Protein AF-A0A7W0GRH3-F1 (afdb_monomer_lite)

Secondary structure (DSSP, 8-state):
---EEEEE-SS-EEEEEEEES-PPTTPPPSSEE--EE-SSSEEEEE-TT-S-EEEEEEE--B--STTS-EE-SS-EEE-HHHH--EETT-TTS-EEEE--PPTTEEEE-TT-SSTT--EEEESSHHHHTS-EEEEETT------PPPP---

Sequence (151 aa):
MVAGALCGVRFRQERVRAATGICPPITLCDKGRPVTRIDYQTWRVPAMNSRSLTITYKVFGNDLSGTFSQLDPRHANFNGGSVFMYIVNHKSDPVKLVLNPPSAWRIINGRMEQTDQREWKFPNWDRSTRPRRLLPTGAEKSFKCRARNTT

pLDDT: mean 78.98, std 11.5, range [37.06, 94.5]

Radius of gyration: 18.71 Å; chains: 1; bounding box: 41×55×50 Å

Foldseek 3Di:
DFDKWKKFADEAWDDKWKAADDDDPPDDDPGTWDWADPDRTMIITTCRPGPDMDIDIHGDAPDPDPCAWHDDPFKTKHFLRHPDMDTPPQQQAKDKFFDDDPPQKWKDDPPDPDGRDGMDIDSGSVVVRHMIMMGGPPPDDDDDDDDDPDD

Structure (mmCIF, N/CA/C/O backbone):
data_AF-A0A7W0GRH3-F1
#
_entry.id   AF-A0A7W0GRH3-F1
#
loop_
_atom_site.group_PDB
_atom_site.id
_atom_site.type_symbol
_atom_site.label_atom_id
_atom_site.label_alt_id
_atom_site.label_comp_id
_atom_site.label_asym_id
_atom_site.label_entity_id
_atom_site.label_seq_id
_atom_site.pdbx_PDB_ins_code
_atom_site.Cartn_x
_atom_site.Cartn_y
_atom_site.Cartn_z
_atom_site.occupancy
_atom_site.B_iso_or_equiv
_atom_site.auth_seq_id
_atom_site.auth_comp_id
_atom_site.auth_asym_id
_atom_site.auth_atom_id
_atom_site.pdbx_PDB_model_num
ATOM 1 N N . MET A 1 1 ? -16.023 -2.559 25.505 1.00 37.06 1 MET A N 1
ATOM 2 C CA . MET A 1 1 ? -16.303 -2.352 24.067 1.00 37.06 1 MET A CA 1
ATOM 3 C C . MET A 1 1 ? -14.993 -2.573 23.311 1.00 37.06 1 MET A C 1
ATOM 5 O O . MET A 1 1 ? -14.027 -1.881 23.600 1.00 37.06 1 MET A O 1
ATOM 9 N N . VAL A 1 2 ? -14.886 -3.602 22.465 1.00 46.19 2 VAL A N 1
ATOM 10 C CA . VAL A 1 2 ? -13.634 -3.906 21.742 1.00 46.19 2 VAL A CA 1
ATOM 11 C C . VAL A 1 2 ? -13.522 -2.940 20.563 1.00 46.19 2 VAL A C 1
ATOM 13 O O . VAL A 1 2 ? -14.271 -3.070 19.600 1.00 46.19 2 VAL A O 1
ATOM 16 N N . ALA A 1 3 ? -12.620 -1.960 20.637 1.00 59.34 3 ALA A N 1
ATOM 17 C CA . ALA A 1 3 ? -12.362 -1.063 19.514 1.00 59.34 3 ALA A CA 1
ATOM 18 C C . ALA A 1 3 ? -11.821 -1.872 18.317 1.00 59.34 3 ALA A C 1
ATOM 20 O O . ALA A 1 3 ? -10.882 -2.663 18.452 1.00 59.34 3 ALA A O 1
ATOM 21 N N . GLY A 1 4 ? -12.449 -1.720 17.153 1.00 62.03 4 GLY A N 1
ATOM 22 C CA . GLY A 1 4 ? -12.005 -2.308 15.892 1.00 62.03 4 GLY A CA 1
ATOM 23 C C . GLY A 1 4 ? -11.491 -1.226 14.952 1.00 62.03 4 GLY A C 1
ATOM 24 O O . GLY A 1 4 ? -12.061 -0.140 14.902 1.00 62.03 4 GLY A O 1
ATOM 25 N N . ALA A 1 5 ? -10.436 -1.527 14.200 1.00 76.81 5 ALA A N 1
ATOM 26 C CA . ALA A 1 5 ? -9.971 -0.686 13.109 1.00 76.81 5 ALA A CA 1
ATOM 27 C C . ALA A 1 5 ? -10.714 -1.061 11.821 1.00 76.81 5 ALA A C 1
ATOM 29 O O . ALA A 1 5 ? -10.906 -2.241 11.506 1.00 76.81 5 ALA A O 1
ATOM 30 N N . LEU A 1 6 ? -11.133 -0.046 11.074 1.00 81.62 6 LEU A N 1
ATOM 31 C CA . LEU A 1 6 ? -11.640 -0.195 9.718 1.00 81.62 6 LEU A CA 1
ATOM 32 C C . LEU A 1 6 ? -10.518 0.190 8.758 1.00 81.62 6 LEU A C 1
ATOM 34 O O . LEU A 1 6 ? -10.004 1.304 8.831 1.00 81.62 6 LEU A O 1
ATOM 38 N N . CYS A 1 7 ? -10.141 -0.724 7.871 1.00 79.62 7 CYS A N 1
ATOM 39 C CA . CYS A 1 7 ? -9.104 -0.509 6.870 1.00 79.62 7 CYS A CA 1
ATOM 40 C C . CYS A 1 7 ? -9.731 -0.550 5.476 1.00 79.62 7 CYS A C 1
ATOM 42 O O . CYS A 1 7 ? -10.396 -1.528 5.135 1.00 79.62 7 CYS A O 1
ATOM 44 N N . GLY A 1 8 ? -9.509 0.489 4.671 1.00 75.00 8 GLY A N 1
ATOM 45 C CA . GLY A 1 8 ? -10.093 0.626 3.336 1.00 75.00 8 GLY A CA 1
ATOM 46 C C . GLY A 1 8 ? -9.055 0.854 2.238 1.00 75.00 8 GLY A C 1
ATOM 47 O O . GLY A 1 8 ? -7.957 1.332 2.511 1.00 75.00 8 GLY A O 1
ATOM 48 N N . VAL A 1 9 ? -9.397 0.510 0.994 1.00 74.88 9 VAL A N 1
ATOM 49 C CA . VAL A 1 9 ? -8.574 0.724 -0.216 1.00 74.88 9 VAL A CA 1
ATOM 50 C C . VAL A 1 9 ? -9.417 0.543 -1.474 1.00 74.88 9 VAL A C 1
ATOM 52 O O . VAL A 1 9 ? -10.187 -0.397 -1.579 1.00 74.88 9 VAL A O 1
ATOM 55 N N . ARG A 1 10 ? -9.248 1.410 -2.474 1.00 61.25 10 ARG A N 1
ATOM 56 C CA . ARG A 1 10 ? -10.189 1.548 -3.604 1.00 61.25 10 ARG A CA 1
ATOM 57 C C . ARG A 1 10 ? -10.184 0.418 -4.647 1.00 61.25 10 ARG A C 1
ATOM 59 O O . ARG A 1 10 ? -10.820 0.565 -5.684 1.00 61.25 10 ARG A O 1
ATOM 66 N N . PHE A 1 11 ? -9.456 -0.672 -4.432 1.00 64.62 11 PHE A N 1
ATOM 67 C CA . PHE A 1 11 ? -9.195 -1.689 -5.461 1.00 64.62 11 PHE A CA 1
ATOM 68 C C . PHE A 1 11 ? -9.368 -3.103 -4.935 1.00 64.62 11 PHE A C 1
ATOM 70 O O . PHE A 1 11 ? -9.533 -3.280 -3.741 1.00 64.62 11 PHE A O 1
ATOM 77 N N . ARG A 1 12 ? -9.348 -4.116 -5.807 1.00 65.00 12 ARG A N 1
ATOM 78 C CA . ARG A 1 12 ? -9.498 -5.514 -5.386 1.00 65.00 12 ARG A CA 1
ATOM 79 C C . ARG A 1 12 ? -8.211 -6.026 -4.726 1.00 65.00 12 ARG A C 1
ATOM 81 O O . ARG A 1 12 ? -7.187 -6.163 -5.392 1.00 65.00 12 ARG A O 1
ATOM 88 N N . GLN A 1 13 ? -8.289 -6.370 -3.442 1.00 71.69 13 GLN A N 1
ATOM 89 C CA . GLN A 1 13 ? -7.246 -7.112 -2.729 1.00 71.69 13 GLN A CA 1
ATOM 90 C C . GLN A 1 13 ? -7.585 -8.591 -2.701 1.00 71.69 13 GLN A C 1
ATOM 92 O O . GLN A 1 13 ? -8.733 -9.002 -2.518 1.00 71.69 13 GLN A O 1
ATOM 97 N N . GLU A 1 14 ? -6.538 -9.389 -2.794 1.00 70.00 14 GLU A N 1
ATOM 98 C CA . GLU A 1 14 ? -6.583 -10.819 -2.597 1.00 70.00 14 GLU A CA 1
ATOM 99 C C . GLU A 1 14 ? -5.920 -11.166 -1.264 1.00 70.00 14 GLU A C 1
ATOM 101 O O . GLU A 1 14 ? -4.853 -10.653 -0.918 1.00 70.00 14 GLU A O 1
ATOM 106 N N . ARG A 1 15 ? -6.548 -12.087 -0.523 1.00 77.81 15 ARG A N 1
ATOM 107 C CA . ARG A 1 15 ? -5.978 -12.716 0.680 1.00 77.81 15 ARG A CA 1
ATOM 108 C C . ARG A 1 15 ? -5.523 -11.710 1.756 1.00 77.81 15 ARG A C 1
ATOM 110 O O . ARG A 1 15 ? -4.386 -11.784 2.220 1.00 77.81 15 ARG A O 1
ATOM 117 N N . VAL A 1 16 ? -6.410 -10.798 2.168 1.00 82.81 16 VAL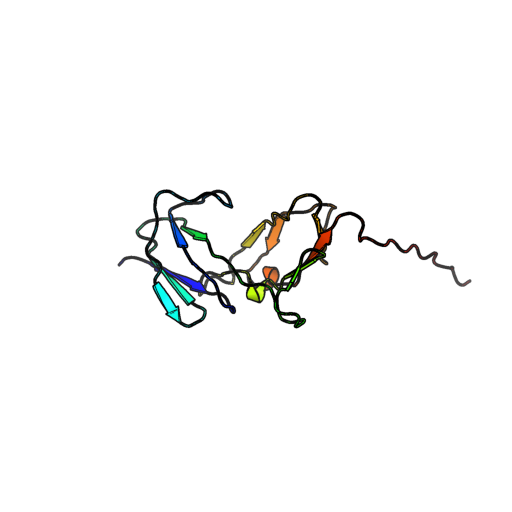 A N 1
ATOM 118 C CA . VAL A 1 16 ? -6.148 -9.863 3.280 1.00 82.81 16 VAL A CA 1
ATOM 119 C C . VAL A 1 16 ? -6.004 -10.631 4.597 1.00 82.81 16 VAL A C 1
ATOM 121 O O . VAL A 1 16 ? -6.872 -11.421 4.965 1.00 82.81 16 VAL A O 1
ATOM 124 N N . ARG A 1 17 ? -4.905 -10.391 5.309 1.00 85.44 17 ARG A N 1
ATOM 125 C CA . ARG A 1 17 ? -4.570 -10.961 6.617 1.00 85.44 17 ARG A CA 1
ATOM 126 C C . ARG A 1 17 ? -4.221 -9.839 7.580 1.00 85.44 17 ARG A C 1
ATOM 128 O O . ARG A 1 17 ? -3.662 -8.826 7.168 1.00 85.44 17 ARG A O 1
ATOM 135 N N . ALA A 1 18 ? -4.520 -10.038 8.855 1.00 84.56 18 ALA A N 1
ATOM 136 C CA . ALA A 1 18 ? -4.170 -9.105 9.911 1.00 84.56 18 ALA A CA 1
ATOM 137 C C . ALA A 1 18 ? -3.496 -9.834 11.066 1.00 84.56 18 ALA A C 1
ATOM 139 O O . ALA A 1 18 ? -3.782 -11.004 11.316 1.00 84.56 18 ALA A O 1
ATOM 140 N N . ALA A 1 19 ? -2.640 -9.128 11.790 1.00 85.06 19 ALA A N 1
ATOM 141 C CA . ALA A 1 19 ? -2.004 -9.625 12.995 1.00 85.06 19 ALA A CA 1
ATOM 142 C C . ALA A 1 19 ? -1.644 -8.489 13.954 1.00 85.06 19 ALA A C 1
ATOM 144 O O . ALA A 1 19 ? -1.610 -7.322 13.566 1.00 85.06 19 ALA A O 1
ATOM 145 N N . THR A 1 20 ? -1.388 -8.822 15.217 1.00 82.88 20 THR A N 1
ATOM 146 C CA . THR A 1 20 ? -0.958 -7.835 16.218 1.00 82.88 20 THR A CA 1
ATOM 147 C C . THR A 1 20 ? 0.520 -7.513 16.141 1.00 82.88 20 THR A C 1
ATOM 149 O O . THR A 1 20 ? 1.331 -8.420 15.967 1.00 82.88 20 THR A O 1
ATOM 152 N N . GLY A 1 21 ? 0.862 -6.258 16.427 1.00 79.75 21 GLY A N 1
ATOM 153 C CA . GLY A 1 21 ? 2.238 -5.780 16.460 1.00 79.75 21 GLY A CA 1
ATOM 154 C C . GLY A 1 21 ? 2.674 -5.134 15.147 1.00 79.75 21 GLY A C 1
ATOM 155 O O . GLY A 1 21 ? 1.906 -5.045 14.186 1.00 79.75 21 GLY A O 1
ATOM 156 N N . ILE A 1 22 ? 3.926 -4.678 15.128 1.00 78.94 22 ILE A N 1
ATOM 157 C CA . ILE A 1 22 ? 4.620 -4.200 13.929 1.00 78.94 22 ILE A CA 1
ATOM 158 C C . ILE A 1 22 ? 5.526 -5.339 13.476 1.00 78.94 22 ILE A C 1
ATOM 160 O O . ILE A 1 22 ? 6.520 -5.629 14.138 1.00 78.94 22 ILE A O 1
ATOM 164 N N . CYS A 1 23 ? 5.169 -6.001 12.380 1.00 72.25 23 CYS A N 1
ATOM 165 C CA . CYS A 1 23 ? 5.979 -7.079 11.825 1.00 72.25 23 CYS A CA 1
ATOM 166 C C . CYS A 1 23 ? 6.817 -6.574 10.647 1.00 72.25 23 CYS A C 1
ATOM 168 O O . CYS A 1 23 ? 6.391 -5.653 9.941 1.00 72.25 23 CYS A O 1
ATOM 170 N N . PRO A 1 24 ? 7.999 -7.167 10.406 1.00 68.00 24 PRO A N 1
ATOM 171 C CA . PRO A 1 24 ? 8.787 -6.865 9.223 1.00 68.00 24 PRO A CA 1
ATOM 172 C C . PRO A 1 24 ? 7.977 -7.115 7.943 1.00 68.00 24 PRO A C 1
ATOM 174 O O . PRO A 1 24 ? 7.132 -8.018 7.916 1.00 68.00 24 PRO A O 1
ATOM 177 N N . PRO A 1 25 ? 8.240 -6.366 6.858 1.00 59.12 25 PRO A N 1
ATOM 178 C CA . PRO A 1 25 ? 7.665 -6.688 5.562 1.00 59.12 25 PRO A CA 1
ATOM 179 C C . PRO A 1 25 ? 7.990 -8.148 5.215 1.00 59.12 25 PRO A C 1
ATOM 181 O O . PRO A 1 25 ? 9.119 -8.586 5.408 1.00 59.12 25 PRO A O 1
ATOM 184 N N . ILE A 1 26 ? 7.025 -8.873 4.640 1.00 55.50 26 ILE A N 1
ATOM 185 C CA . ILE A 1 26 ? 7.159 -10.254 4.133 1.00 55.50 26 ILE A CA 1
ATOM 186 C C . ILE A 1 26 ? 7.173 -11.372 5.206 1.00 55.50 26 ILE A C 1
ATOM 188 O O . ILE A 1 26 ? 6.942 -12.529 4.854 1.00 55.50 26 ILE A O 1
ATOM 192 N N . THR A 1 27 ? 7.338 -11.066 6.498 1.00 62.59 27 THR A N 1
ATOM 193 C CA . THR A 1 27 ? 7.268 -12.072 7.577 1.00 62.59 27 THR A CA 1
ATOM 194 C C . THR A 1 27 ? 5.844 -12.191 8.126 1.00 62.59 27 THR A C 1
ATOM 196 O O . THR A 1 27 ? 5.192 -11.192 8.430 1.00 62.59 27 THR A O 1
ATOM 199 N N . LEU A 1 28 ? 5.341 -13.422 8.264 1.00 60.41 28 LEU A N 1
ATOM 200 C CA . LEU A 1 28 ? 4.063 -13.690 8.927 1.00 60.41 28 LEU A CA 1
ATOM 201 C C . LEU A 1 28 ? 4.204 -13.454 10.432 1.00 60.41 28 LEU A C 1
ATOM 203 O O . LEU A 1 28 ? 5.086 -14.014 11.068 1.00 60.41 28 LEU A O 1
ATOM 207 N N . CYS A 1 29 ? 3.326 -12.632 10.997 1.00 69.00 29 CYS A N 1
ATOM 208 C CA . CYS A 1 29 ? 3.216 -12.499 12.443 1.00 69.00 29 CYS A CA 1
ATOM 209 C C . CYS A 1 29 ? 2.524 -13.736 13.038 1.00 69.00 29 CYS A C 1
ATOM 211 O O . CYS A 1 29 ? 1.505 -14.181 12.505 1.00 69.00 29 CYS A O 1
ATOM 213 N N . ASP A 1 30 ? 2.983 -14.201 14.199 1.00 62.16 30 ASP A N 1
ATOM 214 C CA . ASP A 1 30 ? 2.445 -15.411 14.842 1.00 62.16 30 ASP A CA 1
ATOM 215 C C . ASP A 1 30 ? 1.011 -15.243 15.377 1.00 62.16 30 ASP A C 1
ATOM 217 O O . ASP A 1 30 ? 0.239 -16.197 15.447 1.00 62.16 30 ASP A O 1
ATOM 221 N N . LYS A 1 31 ? 0.613 -14.015 15.743 1.00 77.19 31 LYS A N 1
ATOM 222 C CA . LYS A 1 31 ? -0.705 -13.724 16.337 1.00 77.19 31 LYS A CA 1
ATOM 223 C C . LYS A 1 31 ? -1.667 -13.113 15.323 1.00 77.19 31 LYS A C 1
ATOM 225 O O . LYS A 1 31 ? -1.892 -11.899 15.304 1.00 77.19 31 LYS A O 1
ATOM 230 N N . GLY A 1 32 ? -2.245 -13.983 14.498 1.00 83.12 32 GLY A N 1
ATOM 231 C CA . GLY A 1 32 ? -3.285 -13.628 13.535 1.00 83.12 32 GLY A CA 1
ATOM 232 C C . GLY A 1 32 ? -4.519 -12.987 14.183 1.00 83.12 32 GLY A C 1
ATOM 233 O O . GLY A 1 32 ? -4.880 -13.261 15.330 1.00 83.12 32 GLY A O 1
ATOM 234 N N . ARG A 1 33 ? -5.182 -12.111 13.431 1.00 84.75 33 ARG A N 1
ATOM 235 C CA . ARG A 1 33 ? -6.455 -11.481 13.781 1.00 84.75 33 ARG A CA 1
ATOM 236 C C . ARG A 1 33 ? -7.510 -11.830 12.733 1.00 84.75 33 ARG A C 1
ATOM 238 O O . ARG A 1 33 ? -7.182 -11.877 11.545 1.00 84.75 33 ARG A O 1
ATOM 245 N N . PRO A 1 34 ? -8.771 -12.048 13.145 1.00 88.38 34 PRO A N 1
ATOM 246 C CA . PRO A 1 34 ? -9.846 -12.256 12.191 1.00 88.38 34 PRO A CA 1
ATOM 247 C C . PRO A 1 34 ? -10.051 -10.977 11.375 1.00 88.38 34 PRO A C 1
ATOM 249 O O . PRO A 1 34 ? -10.052 -9.870 11.916 1.00 88.38 34 PRO A O 1
ATOM 252 N N . VAL A 1 35 ? -10.211 -11.143 10.066 1.00 89.50 35 VAL A N 1
ATOM 253 C CA . VAL A 1 35 ? -10.476 -10.052 9.130 1.00 89.50 35 VAL A CA 1
ATOM 254 C C . VAL A 1 35 ? -11.853 -10.283 8.532 1.00 89.50 35 VAL A C 1
ATOM 256 O O . VAL A 1 35 ? -12.086 -11.308 7.895 1.00 89.50 35 VAL A O 1
ATOM 259 N N . THR A 1 36 ? -12.758 -9.324 8.704 1.00 91.44 36 THR A N 1
ATOM 260 C CA . THR A 1 36 ? -14.106 -9.389 8.131 1.00 91.44 36 THR A CA 1
ATOM 261 C C . THR A 1 36 ? -14.223 -8.358 7.024 1.00 91.44 36 THR A C 1
ATOM 263 O O . THR A 1 36 ? -14.044 -7.167 7.261 1.00 91.44 36 THR A O 1
ATOM 266 N N . ARG A 1 37 ? -14.532 -8.791 5.803 1.00 90.56 37 ARG A N 1
ATOM 267 C CA . ARG A 1 37 ? -14.844 -7.872 4.706 1.00 90.56 37 ARG A CA 1
ATOM 268 C C . ARG A 1 37 ? -16.236 -7.275 4.934 1.00 90.56 37 ARG A C 1
ATOM 270 O O . ARG A 1 37 ? -17.173 -8.027 5.174 1.00 90.56 37 ARG A O 1
ATOM 277 N N . ILE A 1 38 ? -16.356 -5.952 4.882 1.0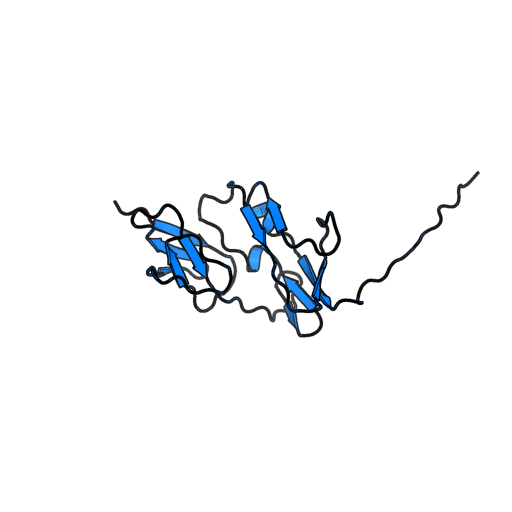0 91.00 38 ILE A N 1
ATOM 278 C CA . ILE A 1 38 ? -17.634 -5.240 5.059 1.00 91.00 38 ILE A CA 1
ATOM 279 C C . ILE A 1 38 ? -18.249 -4.890 3.706 1.00 91.00 38 ILE A C 1
ATOM 281 O O . ILE A 1 38 ? -19.454 -5.005 3.528 1.00 91.00 38 ILE A O 1
ATOM 285 N N . ASP A 1 39 ? -17.416 -4.480 2.752 1.00 89.12 39 ASP A N 1
ATOM 286 C CA . ASP A 1 39 ? -17.834 -4.136 1.396 1.00 89.12 39 ASP A CA 1
ATOM 287 C C . ASP A 1 39 ? -16.718 -4.473 0.389 1.00 89.12 39 ASP A C 1
ATOM 289 O O . ASP A 1 39 ? -15.739 -5.159 0.709 1.00 89.12 39 ASP A O 1
ATOM 293 N N . TYR A 1 40 ? -16.848 -4.020 -0.859 1.00 83.81 40 TYR A N 1
ATOM 294 C CA . TYR A 1 40 ? -15.874 -4.326 -1.905 1.00 83.81 40 TYR A CA 1
ATOM 295 C C . TYR A 1 40 ? -14.442 -3.847 -1.615 1.00 83.81 40 TYR A C 1
ATOM 297 O O . TYR A 1 40 ? -13.508 -4.471 -2.120 1.00 83.81 40 TYR A O 1
ATOM 305 N N . GLN A 1 41 ? -14.291 -2.808 -0.798 1.00 86.31 41 GLN A N 1
ATOM 306 C CA . GLN A 1 41 ? -13.082 -2.025 -0.556 1.00 86.31 41 GLN A CA 1
ATOM 307 C C . GLN A 1 41 ? -12.773 -1.780 0.934 1.00 86.31 41 GLN A C 1
ATOM 309 O O . GLN A 1 41 ? -11.817 -1.063 1.235 1.00 86.31 41 GLN A O 1
ATOM 314 N N . THR A 1 42 ? -13.541 -2.357 1.865 1.00 89.81 42 THR A N 1
ATOM 315 C CA . THR A 1 42 ? -13.383 -2.133 3.312 1.00 89.81 42 THR A CA 1
ATOM 316 C C . THR A 1 42 ? -13.352 -3.437 4.104 1.00 89.81 42 THR A C 1
ATOM 318 O O . THR A 1 42 ? -14.200 -4.321 3.945 1.00 89.81 42 THR A O 1
ATOM 321 N N . TRP A 1 43 ? -12.402 -3.523 5.035 1.00 91.44 43 TRP A N 1
ATOM 322 C CA . TRP A 1 43 ? -12.217 -4.623 5.977 1.00 91.44 43 TRP A CA 1
ATOM 323 C C . TRP A 1 43 ? -12.258 -4.119 7.418 1.00 91.44 43 TRP A C 1
ATOM 325 O O . TRP A 1 43 ? -11.737 -3.054 7.742 1.00 91.44 43 TRP A O 1
ATOM 335 N N . ARG A 1 44 ? -12.849 -4.916 8.304 1.00 91.25 44 ARG A N 1
ATOM 336 C CA . ARG A 1 44 ? -12.849 -4.725 9.753 1.00 91.25 44 ARG A CA 1
ATOM 337 C C . ARG A 1 44 ? -11.856 -5.674 10.397 1.00 91.25 44 ARG A C 1
ATOM 339 O O . ARG A 1 44 ? -11.878 -6.874 10.123 1.00 91.25 44 ARG A O 1
ATOM 346 N N . VAL A 1 45 ? -11.039 -5.131 11.292 1.00 90.19 45 VAL A N 1
ATOM 347 C CA . VAL A 1 45 ? -10.066 -5.884 12.084 1.00 90.19 45 VAL A CA 1
ATOM 348 C C . VAL A 1 45 ? -10.207 -5.480 13.553 1.00 90.19 45 VAL A C 1
ATOM 350 O O . VAL A 1 45 ? -10.073 -4.299 13.876 1.00 90.19 45 VAL A O 1
ATOM 353 N N . PRO A 1 46 ? -10.481 -6.413 14.477 1.00 86.25 46 PRO A N 1
ATOM 354 C CA . PRO A 1 46 ? -10.587 -6.081 15.890 1.00 86.25 46 PRO A CA 1
ATOM 355 C C . PRO A 1 46 ? -9.196 -5.809 16.482 1.00 86.25 46 PRO A C 1
ATOM 357 O O . PRO A 1 46 ? -8.284 -6.629 16.349 1.00 86.25 46 PRO A O 1
ATOM 360 N N . ALA A 1 47 ? -9.028 -4.674 17.170 1.00 76.50 47 ALA A N 1
ATOM 361 C CA . ALA A 1 47 ? -7.739 -4.309 17.760 1.00 76.50 47 ALA A CA 1
ATOM 362 C C . ALA A 1 47 ? -7.455 -5.084 19.059 1.00 76.50 47 ALA A C 1
ATOM 364 O O . ALA A 1 47 ? -6.299 -5.403 19.332 1.00 76.50 47 ALA A O 1
ATOM 365 N N . MET A 1 48 ? -8.495 -5.447 19.830 1.00 72.38 48 MET A N 1
ATOM 366 C CA . MET A 1 48 ? -8.412 -6.243 21.074 1.00 72.38 48 MET A CA 1
ATOM 367 C C . MET A 1 48 ? -7.207 -5.858 21.953 1.00 72.38 48 MET A C 1
ATOM 369 O O . MET A 1 48 ? -6.260 -6.633 22.094 1.00 72.38 48 MET A O 1
ATOM 373 N N . ASN A 1 49 ? -7.234 -4.635 22.494 1.00 74.75 49 ASN A N 1
ATOM 374 C CA . ASN A 1 49 ? -6.206 -4.030 23.360 1.00 74.75 49 ASN A CA 1
ATOM 375 C C . ASN A 1 49 ? -4.805 -3.875 22.739 1.00 74.75 49 ASN A C 1
ATOM 377 O O . ASN A 1 49 ? -3.865 -3.477 23.426 1.00 74.75 49 ASN A O 1
ATOM 381 N N . SER A 1 50 ? -4.638 -4.162 21.447 1.00 77.94 50 SER A N 1
ATOM 382 C CA . SER A 1 50 ? -3.376 -3.937 20.754 1.00 77.94 50 SER A CA 1
ATOM 383 C C . SER A 1 50 ? -3.240 -2.480 20.319 1.00 77.94 50 SER A C 1
ATOM 385 O O . SER A 1 50 ? -4.181 -1.894 19.787 1.00 77.94 50 SER A O 1
ATOM 387 N N . ARG A 1 51 ? -2.046 -1.909 20.516 1.00 80.94 51 ARG A N 1
ATOM 388 C CA . ARG A 1 51 ? -1.698 -0.553 20.059 1.00 80.94 51 ARG A CA 1
ATOM 389 C C . ARG A 1 51 ? -1.251 -0.511 18.594 1.00 80.94 51 ARG A C 1
ATOM 391 O O . ARG A 1 51 ? -1.146 0.570 18.030 1.00 80.94 51 ARG A O 1
ATOM 398 N N . SER A 1 52 ? -0.965 -1.662 17.984 1.00 83.38 52 SER A N 1
ATOM 399 C CA . SER A 1 52 ? -0.480 -1.756 16.606 1.00 83.38 52 SER A CA 1
ATOM 400 C C . SER A 1 52 ? -0.972 -3.027 15.919 1.00 83.38 52 SER A C 1
ATOM 402 O O . SER A 1 52 ? -1.050 -4.101 16.516 1.00 83.38 52 SER A O 1
ATOM 404 N N . LEU A 1 53 ? -1.311 -2.897 14.639 1.00 86.31 53 LEU A N 1
ATOM 405 C CA . LEU A 1 53 ? -1.746 -3.994 13.785 1.00 86.31 53 LEU A CA 1
ATOM 406 C C . LEU A 1 53 ? -0.911 -3.989 12.506 1.00 86.31 53 LEU A C 1
ATOM 408 O O . LEU A 1 53 ? -0.650 -2.930 11.937 1.00 86.31 53 LEU A O 1
ATOM 412 N N . THR A 1 54 ? -0.556 -5.175 12.029 1.00 88.19 54 THR A N 1
ATOM 413 C CA . THR A 1 54 ? 0.041 -5.376 10.709 1.00 88.19 54 THR A CA 1
ATOM 414 C C . THR A 1 54 ? -1.002 -5.993 9.789 1.00 88.19 54 THR A C 1
ATOM 416 O O . THR A 1 54 ? -1.585 -7.026 10.120 1.00 88.19 54 THR A O 1
ATOM 419 N N . ILE A 1 55 ? -1.235 -5.365 8.635 1.00 88.12 55 ILE A N 1
ATOM 420 C CA . ILE A 1 55 ? -2.149 -5.852 7.596 1.00 88.12 55 ILE A CA 1
ATOM 421 C C . ILE A 1 55 ? -1.329 -6.249 6.369 1.00 88.12 55 ILE A C 1
ATOM 423 O O . ILE A 1 55 ? -0.523 -5.463 5.874 1.00 88.12 55 ILE A O 1
ATOM 427 N N . THR A 1 56 ? -1.542 -7.460 5.863 1.00 88.25 56 THR A N 1
ATOM 428 C CA . THR A 1 56 ? -0.844 -8.004 4.691 1.00 88.25 56 THR A CA 1
ATOM 429 C C . THR A 1 56 ? -1.859 -8.445 3.652 1.00 88.25 56 THR A C 1
ATOM 431 O O . THR A 1 56 ? -2.831 -9.121 3.974 1.00 88.25 56 THR A O 1
ATOM 434 N N . TYR A 1 57 ? -1.643 -8.077 2.396 1.00 87.75 57 TYR A N 1
ATOM 435 C CA . TYR A 1 57 ? -2.542 -8.401 1.294 1.00 87.75 57 TYR A CA 1
ATOM 436 C C . TYR A 1 57 ? -1.766 -8.464 -0.018 1.00 87.75 57 TYR A C 1
ATOM 438 O O . TYR A 1 57 ? -0.650 -7.954 -0.121 1.00 87.75 57 TYR A O 1
ATOM 446 N N . LYS A 1 58 ? -2.365 -9.101 -1.025 1.00 86.19 58 LYS A N 1
ATOM 447 C CA . LYS A 1 58 ? -1.889 -9.061 -2.408 1.00 86.19 58 LYS A CA 1
ATOM 448 C C . LYS A 1 58 ? -2.820 -8.178 -3.230 1.00 86.19 58 LYS A C 1
ATOM 450 O O . LYS A 1 58 ? -4.024 -8.151 -2.984 1.00 86.19 58 LYS A O 1
ATOM 455 N N . VAL A 1 59 ? -2.265 -7.452 -4.193 1.00 82.81 59 VAL A N 1
ATOM 456 C CA . VAL A 1 59 ? -3.028 -6.624 -5.136 1.00 82.81 59 VAL A CA 1
ATOM 457 C C . VAL A 1 59 ? -2.742 -7.134 -6.536 1.00 82.81 59 VAL A C 1
ATOM 459 O O . VAL A 1 59 ? -1.588 -7.399 -6.872 1.00 82.81 59 VAL A O 1
ATOM 462 N N . PHE A 1 60 ? -3.787 -7.271 -7.345 1.00 78.06 60 PHE A N 1
ATOM 463 C CA . PHE A 1 60 ? -3.634 -7.572 -8.760 1.00 78.06 60 PHE A CA 1
ATOM 464 C C . PHE A 1 60 ? -3.304 -6.284 -9.523 1.00 78.06 60 PHE A C 1
ATOM 466 O O . PHE A 1 60 ? -4.041 -5.304 -9.430 1.00 78.06 60 PHE A O 1
ATOM 473 N N . GLY A 1 61 ? -2.182 -6.276 -10.244 1.00 69.44 61 GLY A N 1
ATOM 474 C CA . GLY A 1 61 ? -1.653 -5.095 -10.930 1.00 69.44 61 GLY A CA 1
ATOM 475 C C . GLY A 1 61 ? -1.382 -5.355 -12.406 1.00 69.44 61 GLY A C 1
ATOM 476 O O . GLY A 1 61 ? -0.248 -5.214 -12.841 1.00 69.44 61 GLY A O 1
ATOM 477 N N . ASN A 1 62 ? -2.390 -5.787 -13.162 1.00 70.00 62 ASN A N 1
ATOM 478 C CA . ASN A 1 62 ? -2.269 -6.015 -14.606 1.00 70.00 62 ASN A CA 1
ATOM 479 C C . ASN A 1 62 ? -3.356 -5.259 -15.380 1.00 70.00 62 ASN A C 1
ATOM 481 O O . ASN A 1 62 ? -4.081 -5.842 -16.181 1.00 70.00 62 ASN A O 1
ATOM 485 N N . ASP A 1 63 ? -3.508 -3.969 -15.086 1.00 66.12 63 ASP A N 1
ATOM 486 C CA . ASP A 1 63 ? -4.429 -3.103 -15.814 1.00 66.12 63 ASP A CA 1
ATOM 487 C C . ASP A 1 63 ? -3.659 -1.906 -16.388 1.00 66.12 63 ASP A C 1
ATOM 489 O O . ASP A 1 63 ? -2.997 -1.159 -15.666 1.00 66.12 63 ASP A O 1
ATOM 493 N N . LEU A 1 64 ? -3.703 -1.785 -17.716 1.00 55.62 64 LEU A N 1
ATOM 494 C CA . LEU A 1 64 ? -2.938 -0.848 -18.545 1.00 55.62 64 LEU A CA 1
ATOM 495 C C . LEU A 1 64 ? -3.566 0.552 -18.631 1.00 55.62 64 LEU A C 1
ATOM 497 O O . LEU A 1 64 ? -3.151 1.365 -19.457 1.00 55.62 64 LEU A O 1
ATOM 501 N N . SER A 1 65 ? -4.561 0.867 -17.803 1.00 59.19 65 SER A N 1
ATOM 502 C CA . SER A 1 65 ? -5.110 2.221 -17.745 1.00 59.19 65 SER A CA 1
ATOM 503 C C . SER A 1 65 ? -4.198 3.141 -16.917 1.00 59.19 65 SER A C 1
ATOM 505 O O . SER A 1 65 ? -3.690 2.758 -15.866 1.00 59.19 65 SER A O 1
ATOM 507 N N . GLY A 1 66 ? -4.002 4.395 -17.343 1.00 55.94 66 GLY A N 1
ATOM 508 C CA . GLY A 1 66 ? -3.211 5.387 -16.590 1.00 55.94 66 GLY A CA 1
ATOM 509 C C . GLY A 1 66 ? -3.740 5.687 -15.176 1.00 55.94 66 GLY A C 1
ATOM 510 O O . GLY A 1 66 ? -3.054 6.327 -14.379 1.00 55.94 66 GLY A O 1
ATOM 511 N N . THR A 1 67 ? -4.947 5.217 -14.850 1.00 61.88 67 THR A N 1
ATOM 512 C CA . THR A 1 67 ? -5.552 5.280 -13.516 1.00 61.88 67 THR A CA 1
ATOM 513 C C . THR A 1 67 ? -5.100 4.121 -12.624 1.00 61.88 67 THR A C 1
ATOM 515 O O . THR A 1 67 ? -5.071 4.276 -11.399 1.00 61.88 67 THR A O 1
ATOM 518 N N . PHE A 1 68 ? -4.731 2.980 -13.205 1.00 69.50 68 PHE A N 1
ATOM 519 C CA . PHE A 1 68 ? -4.467 1.737 -12.492 1.00 69.50 68 PHE A CA 1
ATOM 520 C C . PHE A 1 68 ? -2.989 1.357 -12.473 1.00 69.50 68 PHE A C 1
ATOM 522 O O . PHE A 1 68 ? -2.123 2.013 -13.053 1.00 69.50 68 PHE A O 1
ATOM 529 N N . SER A 1 69 ? -2.704 0.335 -11.670 1.00 78.38 69 SER A N 1
ATOM 530 C CA . SER A 1 69 ? -1.351 -0.157 -11.475 1.00 78.38 69 SER A CA 1
ATOM 531 C C . SER A 1 69 ? -1.058 -1.252 -12.492 1.00 78.38 69 SER A C 1
ATOM 533 O O . SER A 1 69 ? -1.807 -2.222 -12.604 1.00 78.38 69 SER A O 1
ATOM 535 N N . GLN A 1 70 ? 0.070 -1.114 -13.173 1.00 82.12 70 GLN A N 1
ATOM 536 C CA . GLN A 1 70 ? 0.627 -2.102 -14.074 1.00 82.12 70 GLN A CA 1
ATOM 537 C C . GLN A 1 70 ? 1.944 -2.613 -13.499 1.00 82.12 70 GLN A C 1
ATOM 539 O O . GLN A 1 70 ? 2.808 -1.831 -13.110 1.00 82.12 70 GLN A O 1
ATOM 544 N N . LEU A 1 71 ? 2.115 -3.923 -13.490 1.00 82.25 71 LEU A N 1
ATOM 545 C CA . LEU A 1 71 ? 3.353 -4.600 -13.162 1.00 82.25 71 LEU A CA 1
ATOM 546 C C . LEU A 1 71 ? 3.620 -5.626 -14.260 1.00 82.25 71 LEU A C 1
ATOM 548 O O . LEU A 1 71 ? 2.879 -6.597 -14.396 1.00 82.25 71 LEU A O 1
ATOM 552 N N . ASP A 1 72 ? 4.673 -5.402 -15.037 1.00 81.31 72 ASP A N 1
ATOM 553 C CA . ASP A 1 72 ? 5.182 -6.352 -16.023 1.00 81.31 72 ASP A CA 1
ATOM 554 C C . ASP A 1 72 ? 6.699 -6.562 -15.812 1.00 81.31 72 ASP A C 1
ATOM 556 O O . ASP A 1 72 ? 7.295 -5.905 -14.959 1.00 81.31 72 ASP A O 1
ATOM 560 N N . PRO A 1 73 ? 7.362 -7.491 -16.524 1.00 82.00 73 PRO A N 1
ATOM 561 C CA . PRO A 1 73 ? 8.799 -7.728 -16.342 1.00 82.00 73 PRO A CA 1
ATOM 562 C C . PRO A 1 73 ? 9.720 -6.547 -16.702 1.00 82.00 73 PRO A C 1
ATOM 564 O O . PRO A 1 73 ? 10.904 -6.581 -16.375 1.00 82.00 73 PRO A O 1
ATOM 567 N N . ARG A 1 74 ? 9.216 -5.524 -17.399 1.00 82.06 74 ARG A N 1
ATOM 568 C CA . ARG A 1 74 ? 9.977 -4.370 -17.901 1.00 82.06 74 ARG A CA 1
ATOM 569 C C . ARG A 1 74 ? 9.772 -3.121 -17.059 1.00 82.06 74 ARG A C 1
ATOM 571 O O . ARG A 1 74 ? 10.649 -2.264 -17.061 1.00 82.06 74 ARG A O 1
ATOM 578 N N . HIS A 1 75 ? 8.636 -2.975 -16.383 1.00 83.75 75 HIS A N 1
ATOM 579 C CA . HIS A 1 75 ? 8.385 -1.864 -15.467 1.00 83.75 75 HIS A CA 1
ATOM 580 C C . HIS A 1 75 ? 7.226 -2.149 -14.516 1.00 83.75 75 HIS A C 1
ATOM 582 O O . HIS A 1 75 ? 6.360 -2.986 -14.760 1.00 83.75 75 HIS A O 1
ATOM 588 N N . ALA A 1 76 ? 7.167 -1.358 -13.447 1.00 84.06 76 ALA A N 1
ATOM 589 C CA . ALA A 1 76 ? 5.958 -1.208 -12.655 1.00 84.06 76 ALA A CA 1
ATOM 590 C C . ALA A 1 76 ? 5.534 0.253 -12.659 1.00 84.06 76 ALA A C 1
ATOM 592 O O . ALA A 1 76 ? 6.334 1.145 -12.402 1.00 84.06 76 ALA A O 1
ATOM 593 N N . ASN A 1 77 ? 4.266 0.518 -12.911 1.00 84.88 77 ASN A N 1
ATOM 594 C CA . ASN A 1 77 ? 3.634 1.779 -12.581 1.00 84.88 77 ASN A CA 1
ATOM 595 C C . ASN A 1 77 ? 2.569 1.471 -11.545 1.00 84.88 77 ASN A C 1
ATOM 597 O O . ASN A 1 77 ? 1.688 0.668 -11.822 1.00 84.88 77 ASN A O 1
ATOM 601 N N . PHE A 1 78 ? 2.622 2.083 -10.371 1.00 82.06 78 PHE A N 1
ATOM 602 C CA . PHE A 1 78 ? 1.539 1.922 -9.413 1.00 82.06 78 PHE A CA 1
ATOM 603 C C . PHE A 1 78 ? 0.961 3.256 -8.977 1.00 82.06 78 PHE A C 1
ATOM 605 O O . PHE A 1 78 ? 1.668 4.234 -8.717 1.00 82.06 78 PHE A O 1
ATOM 612 N N . ASN A 1 79 ? -0.363 3.262 -8.872 1.00 83.62 79 ASN A N 1
ATOM 613 C CA . ASN A 1 79 ? -1.127 4.348 -8.297 1.00 83.62 79 ASN A CA 1
ATOM 614 C C . ASN A 1 79 ? -1.320 4.056 -6.804 1.00 83.62 79 ASN A C 1
ATOM 616 O O . ASN A 1 79 ? -1.942 3.066 -6.425 1.00 83.62 79 ASN A O 1
ATOM 620 N N . GLY A 1 80 ? -0.784 4.905 -5.926 1.00 84.38 80 GLY A N 1
ATOM 621 C CA . GLY A 1 80 ? -0.880 4.663 -4.487 1.00 84.38 80 GLY A CA 1
ATOM 622 C C . GLY A 1 80 ? -2.331 4.623 -3.993 1.00 84.38 80 GLY A C 1
ATOM 623 O O . GLY A 1 80 ? -2.630 3.891 -3.058 1.00 84.38 80 GLY A O 1
ATOM 624 N N . GLY A 1 81 ? -3.256 5.321 -4.662 1.00 84.25 81 GLY A N 1
ATOM 625 C CA . GLY A 1 81 ? -4.682 5.287 -4.326 1.00 84.25 81 GLY A CA 1
ATOM 626 C C . GLY A 1 81 ? -5.375 3.951 -4.625 1.00 84.25 81 GLY A C 1
ATOM 627 O O . GLY A 1 81 ? -6.399 3.656 -4.007 1.00 84.25 81 GLY A 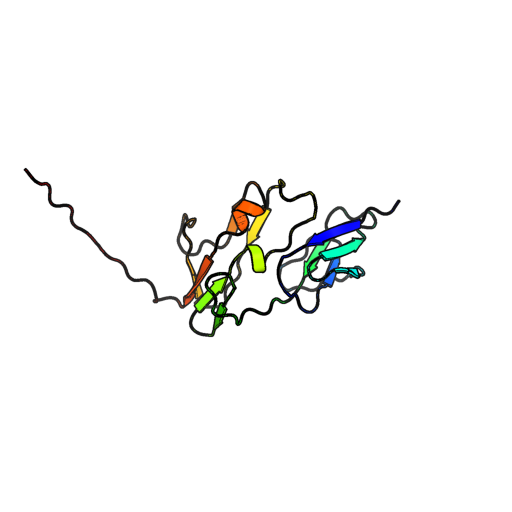O 1
ATOM 628 N N . SER A 1 82 ? -4.832 3.140 -5.540 1.00 81.19 82 SER A N 1
ATOM 629 C CA . SER A 1 82 ? -5.329 1.787 -5.831 1.00 81.19 82 SER A CA 1
ATOM 630 C C . SER A 1 82 ? -4.602 0.702 -5.031 1.00 81.19 82 SER A C 1
ATOM 632 O O . SER A 1 82 ? -5.123 -0.396 -4.866 1.00 81.19 82 SER A O 1
ATOM 634 N N . VAL A 1 83 ? -3.408 0.984 -4.507 1.00 85.62 83 VAL A N 1
ATOM 635 C CA . VAL A 1 83 ? -2.597 -0.033 -3.821 1.00 85.62 83 VAL A CA 1
ATOM 636 C C . VAL A 1 83 ? -2.630 0.118 -2.306 1.00 85.62 83 VAL A C 1
ATOM 638 O O . VAL A 1 83 ? -2.724 -0.885 -1.609 1.00 85.62 83 VAL A O 1
ATOM 641 N N . PHE A 1 84 ? -2.548 1.338 -1.776 1.00 89.06 84 PHE A N 1
ATOM 642 C CA . PHE A 1 84 ? -2.325 1.555 -0.350 1.00 89.06 84 PHE A CA 1
ATOM 643 C C . PHE A 1 84 ? -3.631 1.542 0.444 1.00 89.06 84 PHE A C 1
ATOM 645 O O . PHE A 1 84 ? -4.543 2.327 0.188 1.00 89.06 84 PHE A O 1
ATOM 652 N N . MET A 1 85 ? -3.685 0.694 1.470 1.00 90.12 85 MET A N 1
ATOM 653 C CA . MET A 1 85 ? -4.717 0.776 2.502 1.00 90.12 85 MET A CA 1
ATOM 654 C C . MET A 1 85 ? -4.566 2.021 3.376 1.00 90.12 85 MET A C 1
ATOM 656 O O . MET A 1 85 ? -3.460 2.508 3.610 1.00 90.12 85 MET A O 1
ATOM 660 N N . TYR A 1 86 ? -5.695 2.503 3.885 1.00 90.50 86 TYR A N 1
ATOM 661 C CA . TYR A 1 86 ? -5.783 3.531 4.917 1.00 90.50 86 TYR A CA 1
ATOM 662 C C . TYR A 1 86 ? -6.690 3.069 6.053 1.00 90.50 86 TYR A C 1
ATOM 664 O O . TYR A 1 86 ? -7.545 2.202 5.868 1.00 90.50 86 TYR A O 1
ATOM 672 N N . ILE A 1 87 ? -6.521 3.681 7.222 1.00 91.25 87 ILE A N 1
ATOM 673 C CA . ILE A 1 87 ? -7.443 3.521 8.343 1.00 91.25 87 ILE A CA 1
ATOM 674 C C . ILE A 1 87 ? -8.586 4.524 8.142 1.00 91.25 87 ILE A C 1
ATOM 676 O O . ILE A 1 87 ? -8.356 5.723 7.957 1.00 91.25 87 ILE A O 1
ATOM 680 N N . VAL A 1 88 ? -9.826 4.037 8.126 1.00 89.75 88 VAL A N 1
ATOM 681 C CA . VAL A 1 88 ? -11.024 4.877 7.978 1.00 89.75 88 VAL A CA 1
ATOM 682 C C . VAL A 1 88 ? -11.042 5.920 9.096 1.00 89.75 88 VAL A C 1
ATOM 684 O O . VAL A 1 88 ? -10.759 5.596 10.243 1.00 89.75 88 VAL A O 1
ATOM 687 N N . ASN A 1 89 ? -11.362 7.169 8.746 1.00 90.31 89 ASN A N 1
ATOM 688 C CA . ASN A 1 89 ? -11.328 8.353 9.622 1.00 90.31 89 ASN A CA 1
ATOM 689 C C . ASN A 1 89 ? -9.936 8.802 10.105 1.00 90.31 89 ASN A C 1
ATOM 691 O O . ASN A 1 89 ? -9.846 9.761 10.857 1.00 90.31 89 ASN A O 1
ATOM 695 N N . HIS A 1 90 ? -8.859 8.185 9.617 1.00 91.12 90 HIS A N 1
ATOM 696 C CA . HIS A 1 90 ? -7.475 8.497 9.996 1.00 91.12 90 HIS A CA 1
ATOM 697 C C . HIS A 1 90 ? -6.608 8.865 8.781 1.00 91.12 90 HIS A C 1
ATOM 699 O O . HIS A 1 90 ? -5.394 8.686 8.766 1.00 91.12 90 HIS A O 1
ATOM 705 N N . LYS A 1 91 ? -7.223 9.382 7.709 1.00 90.44 91 LYS A N 1
ATOM 706 C CA . LYS A 1 91 ? -6.479 9.810 6.512 1.00 90.44 91 LYS A CA 1
ATOM 707 C C . LYS A 1 91 ? -5.558 10.995 6.774 1.00 90.44 91 LYS A C 1
ATOM 709 O O . LYS A 1 91 ? -4.557 11.118 6.078 1.00 90.44 91 LYS A O 1
ATOM 714 N N . SER A 1 92 ? -5.909 11.852 7.731 1.00 94.19 92 SER A N 1
ATOM 715 C CA . SER A 1 92 ? -5.123 13.016 8.153 1.00 94.19 92 SER A CA 1
ATOM 716 C C . SER A 1 92 ? -3.824 12.648 8.860 1.00 94.19 92 SER A C 1
ATOM 718 O O . SER A 1 92 ? -2.961 13.509 8.990 1.00 94.19 92 SER A O 1
ATOM 720 N N . ASP A 1 93 ? -3.686 11.404 9.314 1.00 91.81 93 ASP A N 1
ATOM 721 C CA . ASP A 1 93 ? -2.545 10.980 10.112 1.00 91.81 93 ASP A CA 1
ATOM 722 C C . ASP A 1 93 ? -1.295 10.838 9.231 1.00 91.81 93 ASP A C 1
ATOM 724 O O . ASP A 1 93 ? -1.392 10.416 8.070 1.00 91.81 93 ASP A O 1
ATOM 728 N N . PRO A 1 94 ? -0.101 11.160 9.757 1.00 94.44 94 PRO A N 1
ATOM 729 C CA . PRO A 1 94 ? 1.131 11.030 8.999 1.00 94.44 94 PRO A CA 1
ATOM 730 C C . PRO A 1 94 ? 1.394 9.568 8.636 1.00 94.44 94 PRO A C 1
ATOM 732 O O . PRO A 1 94 ? 1.254 8.662 9.457 1.00 94.44 94 PRO A O 1
ATOM 735 N N . VAL A 1 95 ? 1.839 9.339 7.400 1.00 93.62 95 VAL A N 1
ATOM 736 C CA . VAL A 1 95 ? 2.125 7.994 6.889 1.00 93.62 95 VAL A CA 1
ATOM 737 C C . VAL A 1 95 ? 3.567 7.870 6.414 1.00 93.62 95 VAL A C 1
ATOM 739 O O . VAL A 1 95 ? 4.145 8.797 5.840 1.00 93.62 95 VAL A O 1
ATOM 742 N N . LYS A 1 96 ? 4.145 6.686 6.624 1.00 92.56 96 LYS A N 1
ATOM 743 C CA . LYS A 1 96 ? 5.458 6.290 6.112 1.00 92.56 96 LYS A CA 1
ATOM 744 C C . LYS A 1 96 ? 5.268 5.238 5.024 1.00 92.56 96 LYS A C 1
ATOM 746 O O . LYS A 1 96 ? 4.624 4.219 5.253 1.00 92.56 96 LYS A O 1
ATOM 751 N N . LEU A 1 97 ? 5.844 5.485 3.852 1.00 90.56 97 LEU A N 1
ATOM 752 C CA . LEU A 1 97 ? 5.884 4.543 2.739 1.00 90.56 97 LEU A CA 1
ATOM 753 C C . LEU A 1 97 ? 7.296 3.984 2.611 1.00 90.56 97 LEU A C 1
ATOM 755 O O . LEU A 1 97 ? 8.245 4.756 2.488 1.00 90.56 97 LEU A O 1
ATOM 759 N N . VAL A 1 98 ? 7.409 2.659 2.578 1.00 90.19 98 VAL A N 1
ATOM 760 C CA . VAL A 1 98 ? 8.647 1.943 2.258 1.00 90.19 98 VAL A CA 1
ATOM 761 C C . VAL A 1 98 ? 8.393 1.075 1.034 1.00 90.19 98 VAL A C 1
ATOM 763 O O . VAL A 1 98 ? 7.406 0.341 0.991 1.00 90.19 98 VAL A O 1
ATOM 766 N N . LEU A 1 99 ? 9.268 1.166 0.036 1.00 88.00 99 LEU A N 1
ATOM 767 C CA . LEU A 1 99 ? 9.195 0.379 -1.191 1.00 88.00 99 LEU A CA 1
ATOM 768 C C . LEU A 1 99 ? 10.392 -0.563 -1.293 1.00 88.00 99 LEU A C 1
ATOM 770 O O . LEU A 1 99 ? 11.542 -0.127 -1.271 1.00 88.00 99 LEU A O 1
ATOM 774 N N . ASN A 1 100 ? 10.101 -1.849 -1.480 1.00 88.25 100 ASN A N 1
ATOM 775 C CA . ASN A 1 100 ? 11.093 -2.902 -1.679 1.00 88.25 100 ASN A CA 1
ATOM 776 C C . ASN A 1 100 ? 10.933 -3.478 -3.094 1.00 88.25 100 ASN A C 1
ATOM 778 O O . ASN A 1 100 ? 10.184 -4.439 -3.272 1.00 88.25 100 ASN A O 1
ATOM 782 N N . PRO A 1 101 ? 11.554 -2.857 -4.114 1.00 86.50 101 PRO A N 1
ATOM 783 C CA . PRO A 1 101 ? 11.491 -3.355 -5.482 1.00 86.50 101 PRO A CA 1
ATOM 784 C C . PRO A 1 101 ? 12.315 -4.649 -5.637 1.00 86.50 101 PRO A C 1
ATOM 786 O O . PRO A 1 101 ? 13.192 -4.914 -4.805 1.00 86.50 101 PRO A O 1
ATOM 789 N N . PRO A 1 102 ? 12.080 -5.436 -6.705 1.00 85.19 102 PRO A N 1
ATOM 790 C CA . PRO A 1 102 ? 12.954 -6.545 -7.082 1.00 85.19 102 PRO A CA 1
ATOM 791 C C . PRO A 1 102 ? 14.424 -6.118 -7.227 1.00 85.19 102 PRO A C 1
ATOM 793 O O . PRO A 1 102 ? 14.739 -4.939 -7.407 1.00 85.19 102 PRO A O 1
ATOM 796 N N . SER A 1 103 ? 15.345 -7.081 -7.178 1.00 84.25 103 SER A N 1
ATOM 797 C CA . SER A 1 103 ? 16.765 -6.819 -7.438 1.00 84.25 103 SER A CA 1
ATOM 798 C C . SER A 1 103 ? 16.968 -6.178 -8.815 1.00 84.25 103 SER A C 1
ATOM 800 O O . SER A 1 103 ? 16.301 -6.557 -9.775 1.00 84.25 103 SER A O 1
ATOM 802 N N . ALA A 1 104 ? 17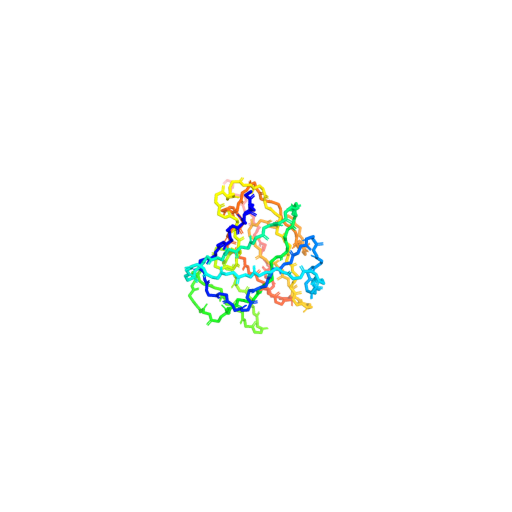.915 -5.241 -8.915 1.00 84.12 104 ALA A N 1
ATOM 803 C CA . ALA A 1 104 ? 18.229 -4.496 -10.141 1.00 84.12 104 ALA A CA 1
ATOM 804 C C . ALA A 1 104 ? 17.084 -3.618 -10.693 1.00 84.12 104 ALA A C 1
ATOM 806 O O . ALA A 1 104 ? 17.100 -3.247 -11.866 1.00 84.12 104 ALA A O 1
ATOM 807 N N . TRP A 1 105 ? 16.110 -3.258 -9.852 1.00 86.88 105 TRP A N 1
ATOM 808 C CA . TRP A 1 105 ? 15.086 -2.264 -10.165 1.00 86.88 105 TRP A CA 1
ATOM 809 C C . TRP A 1 105 ? 15.293 -0.984 -9.354 1.00 86.88 105 TRP A C 1
ATOM 811 O O . TRP A 1 105 ? 15.612 -1.021 -8.164 1.00 86.88 105 TRP A O 1
ATOM 821 N N . ARG A 1 106 ? 15.047 0.153 -10.000 1.00 84.69 106 ARG A N 1
ATOM 822 C CA . ARG A 1 106 ? 15.078 1.497 -9.429 1.00 84.69 106 ARG A CA 1
ATOM 823 C C . ARG A 1 106 ? 13.678 2.073 -9.331 1.00 84.69 106 ARG A C 1
ATOM 825 O O . ARG A 1 106 ? 12.816 1.823 -10.171 1.00 84.69 106 ARG A O 1
ATOM 832 N N . ILE A 1 107 ? 13.460 2.873 -8.296 1.00 86.50 107 ILE A N 1
ATOM 833 C CA . ILE A 1 107 ? 12.232 3.646 -8.118 1.00 86.50 107 ILE A CA 1
ATOM 834 C C . ILE A 1 107 ? 12.461 5.013 -8.756 1.00 86.50 107 ILE A C 1
ATOM 836 O O . ILE A 1 107 ? 13.507 5.607 -8.539 1.00 86.50 107 ILE A O 1
ATOM 840 N N . ILE A 1 108 ? 11.488 5.507 -9.520 1.00 82.62 108 ILE A N 1
ATOM 841 C CA . ILE A 1 108 ? 11.488 6.835 -10.133 1.00 82.62 108 ILE A CA 1
ATOM 842 C C . ILE A 1 108 ? 10.158 7.532 -9.832 1.00 82.62 108 ILE A C 1
ATOM 844 O O . ILE A 1 108 ? 9.072 7.048 -10.162 1.00 82.62 108 ILE A O 1
ATOM 848 N N . ASN A 1 109 ? 10.219 8.695 -9.185 1.00 79.75 109 ASN A N 1
ATOM 849 C CA . ASN A 1 109 ? 9.052 9.553 -8.983 1.00 79.75 109 ASN A CA 1
ATOM 850 C C . ASN A 1 109 ? 9.450 11.025 -8.795 1.00 79.75 109 ASN A C 1
ATOM 852 O O . ASN A 1 109 ? 10.599 11.333 -8.498 1.00 79.75 109 ASN A O 1
ATOM 856 N N . GLY A 1 110 ? 8.479 11.934 -8.917 1.00 78.06 110 GLY A N 1
ATOM 857 C CA . GLY A 1 110 ? 8.701 13.383 -8.793 1.00 78.06 110 GLY A CA 1
ATOM 858 C C . GLY A 1 110 ? 8.997 13.899 -7.377 1.00 78.06 110 GLY A C 1
ATOM 859 O O . GLY A 1 110 ? 8.991 15.105 -7.170 1.00 78.06 110 GLY A O 1
ATOM 860 N N . ARG A 1 111 ? 9.194 13.019 -6.388 1.00 80.12 111 ARG A N 1
ATOM 861 C CA . ARG A 1 111 ? 9.528 13.358 -4.993 1.00 80.12 111 ARG A CA 1
ATOM 862 C C . ARG A 1 111 ? 10.770 12.598 -4.512 1.00 80.12 111 ARG A C 1
ATOM 864 O O . ARG A 1 111 ? 10.869 12.245 -3.340 1.00 80.12 111 ARG A O 1
ATOM 871 N N . MET A 1 112 ? 11.660 12.243 -5.431 1.00 82.00 112 MET A N 1
ATOM 872 C CA . MET A 1 112 ? 12.961 11.695 -5.066 1.00 82.00 112 MET A CA 1
ATOM 873 C C . MET A 1 112 ? 13.916 12.834 -4.750 1.00 82.00 112 MET A C 1
ATOM 875 O O . MET A 1 112 ? 14.031 13.776 -5.527 1.00 82.00 112 MET A O 1
ATOM 879 N N . GLU A 1 113 ? 14.588 12.719 -3.617 1.00 84.25 113 GLU A N 1
ATOM 880 C CA . GLU A 1 113 ? 15.625 13.650 -3.164 1.00 84.25 113 GLU A CA 1
ATOM 881 C C . GLU A 1 113 ? 17.024 13.074 -3.419 1.00 84.25 113 GLU A C 1
ATOM 883 O O . GLU A 1 113 ? 17.998 13.811 -3.527 1.00 84.25 113 GLU A O 1
ATOM 888 N N . GLN A 1 114 ? 17.117 11.751 -3.572 1.00 83.00 114 GLN A N 1
ATOM 889 C CA . GLN A 1 114 ? 18.357 11.028 -3.820 1.00 83.00 114 GLN A CA 1
ATOM 890 C C . GLN A 1 114 ? 18.124 9.804 -4.708 1.00 83.00 114 GLN A C 1
ATOM 892 O O . GLN A 1 114 ? 17.007 9.281 -4.809 1.00 83.00 114 GLN A O 1
ATOM 897 N N . THR A 1 115 ? 19.204 9.318 -5.318 1.00 78.75 115 THR A N 1
ATOM 898 C CA . THR A 1 115 ? 19.220 8.020 -5.998 1.00 78.75 115 THR A CA 1
ATOM 899 C C . THR A 1 115 ? 18.907 6.902 -5.007 1.00 78.75 115 THR A C 1
ATOM 901 O O . THR A 1 115 ? 19.291 6.964 -3.838 1.00 78.75 115 THR A O 1
ATOM 904 N N . ASP A 1 116 ? 18.185 5.883 -5.472 1.00 80.94 116 ASP A N 1
ATOM 905 C CA . ASP A 1 116 ? 17.822 4.696 -4.688 1.00 80.94 116 ASP A CA 1
ATOM 906 C C . ASP A 1 116 ? 17.013 4.974 -3.406 1.00 80.94 116 ASP A C 1
ATOM 908 O O . ASP A 1 116 ? 16.958 4.131 -2.510 1.00 80.94 116 ASP A O 1
ATOM 912 N N . GLN A 1 117 ? 16.332 6.123 -3.311 1.00 87.62 117 GLN A N 1
ATOM 913 C CA . GLN A 1 117 ? 15.417 6.404 -2.204 1.00 87.62 117 GLN A CA 1
ATOM 914 C C . GLN A 1 117 ? 14.315 5.337 -2.129 1.00 87.62 117 GLN A C 1
ATOM 916 O O . GLN A 1 117 ? 13.598 5.096 -3.100 1.00 87.62 117 GLN A O 1
ATOM 921 N N . ARG A 1 118 ? 14.159 4.715 -0.953 1.00 89.06 118 ARG A N 1
ATOM 922 C CA . ARG A 1 118 ? 13.150 3.667 -0.690 1.00 89.06 118 ARG A CA 1
ATOM 923 C C . ARG A 1 118 ? 12.087 4.068 0.320 1.00 89.06 118 ARG A C 1
ATOM 925 O O . ARG A 1 118 ? 11.096 3.357 0.467 1.00 89.06 118 ARG A O 1
ATOM 932 N N . GLU A 1 119 ? 12.287 5.184 1.012 1.00 91.06 119 GLU A N 1
ATOM 933 C CA . GLU A 1 119 ? 11.428 5.639 2.098 1.00 91.06 119 GLU A CA 1
ATOM 934 C C . GLU A 1 119 ? 10.928 7.067 1.860 1.00 91.06 119 GLU A C 1
ATOM 936 O O . GLU A 1 119 ? 11.681 7.952 1.450 1.00 91.06 119 GLU A O 1
ATOM 941 N N . TRP A 1 120 ? 9.650 7.296 2.169 1.00 91.50 120 TRP A N 1
ATOM 942 C CA . TRP A 1 120 ? 9.032 8.620 2.182 1.00 91.50 120 TRP A CA 1
ATOM 943 C C . TRP A 1 120 ? 8.127 8.784 3.398 1.00 91.50 120 TRP A C 1
ATOM 945 O O . TRP A 1 120 ? 7.381 7.874 3.759 1.00 91.50 120 TRP A O 1
ATOM 955 N N . LYS A 1 121 ? 8.118 9.992 3.966 1.00 92.81 121 LYS A N 1
ATOM 956 C CA . LYS A 1 121 ? 7.142 10.421 4.974 1.00 92.81 121 LYS A CA 1
ATOM 957 C C . LYS A 1 121 ? 6.162 11.414 4.357 1.00 92.81 121 LYS A C 1
ATOM 959 O O . LYS A 1 121 ? 6.558 12.314 3.608 1.00 92.81 121 LYS A O 1
ATOM 964 N N . PHE A 1 122 ? 4.881 11.254 4.651 1.00 92.38 122 PHE A N 1
ATOM 965 C CA . PHE A 1 122 ? 3.816 12.145 4.203 1.00 92.38 122 PHE A CA 1
ATOM 966 C C . PHE A 1 122 ? 3.036 12.657 5.410 1.00 92.38 122 PHE A C 1
ATOM 968 O O . PHE A 1 122 ? 2.832 11.896 6.353 1.00 92.38 122 PHE A O 1
ATOM 975 N N . PRO A 1 123 ? 2.564 13.913 5.375 1.00 94.50 123 PRO A N 1
ATOM 976 C CA . PRO A 1 123 ? 1.757 14.464 6.458 1.00 94.50 123 PRO A CA 1
ATOM 977 C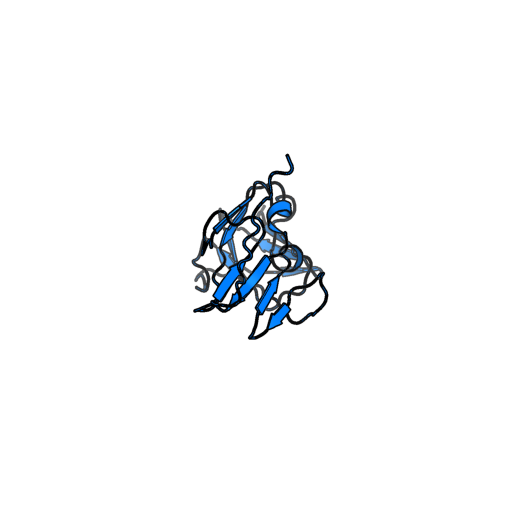 C . PRO A 1 123 ? 0.371 13.815 6.550 1.00 94.50 123 PRO A C 1
ATOM 979 O O . PRO A 1 123 ? -0.259 13.921 7.586 1.00 94.50 123 PRO A O 1
ATOM 982 N N . ASN A 1 124 ? -0.105 13.178 5.475 1.00 93.38 124 ASN A N 1
ATOM 983 C CA . ASN A 1 124 ? -1.385 12.480 5.420 1.00 93.38 124 ASN A CA 1
ATOM 984 C C . ASN A 1 124 ? -1.384 11.411 4.314 1.00 93.38 124 ASN A C 1
ATOM 986 O O . ASN A 1 124 ? -0.514 11.413 3.430 1.00 93.38 124 ASN A O 1
ATOM 990 N N . TRP A 1 125 ? -2.375 10.518 4.346 1.00 91.69 125 TRP A N 1
ATOM 991 C CA . TRP A 1 125 ? -2.519 9.427 3.383 1.00 91.69 125 TRP A CA 1
ATOM 992 C C . TRP A 1 125 ? -2.708 9.924 1.946 1.00 91.69 125 TRP A C 1
ATOM 994 O O . TRP A 1 125 ? -2.055 9.400 1.043 1.00 91.69 125 TRP A O 1
ATOM 1004 N N . ASP A 1 126 ? -3.511 10.965 1.709 1.00 90.25 126 ASP A N 1
ATOM 1005 C CA . ASP A 1 126 ? -3.811 11.445 0.351 1.00 90.25 126 ASP A CA 1
ATOM 1006 C C . ASP A 1 126 ? -2.537 11.870 -0.400 1.00 90.25 126 ASP A C 1
ATOM 1008 O O . ASP A 1 126 ? -2.368 11.570 -1.583 1.00 90.25 126 ASP A O 1
ATOM 1012 N N . ARG A 1 127 ? -1.561 12.476 0.288 1.00 90.12 127 ARG A N 1
ATOM 1013 C CA . ARG A 1 127 ? -0.256 12.829 -0.304 1.00 90.12 127 ARG A CA 1
ATOM 1014 C C . ARG A 1 127 ? 0.581 11.611 -0.710 1.00 90.12 127 ARG A C 1
ATOM 1016 O O . ARG A 1 127 ? 1.402 11.732 -1.623 1.00 90.12 127 ARG A O 1
ATOM 1023 N N . SER A 1 128 ? 0.388 10.459 -0.066 1.00 86.00 128 SER A N 1
ATOM 1024 C CA . SER A 1 128 ? 1.108 9.219 -0.389 1.00 86.00 128 SER A CA 1
ATOM 1025 C C . SER A 1 128 ? 0.625 8.566 -1.688 1.00 86.00 128 SER A C 1
ATOM 1027 O O . SER A 1 128 ? 1.400 7.868 -2.341 1.00 86.00 128 SER A O 1
ATOM 1029 N N . THR A 1 129 ? -0.613 8.855 -2.105 1.00 84.62 129 THR A N 1
ATOM 1030 C CA . THR A 1 129 ? -1.297 8.184 -3.226 1.00 84.62 129 THR A CA 1
ATOM 1031 C C . THR A 1 129 ? -0.755 8.516 -4.615 1.00 84.62 129 THR A C 1
ATOM 1033 O O . THR A 1 129 ? -1.148 7.880 -5.592 1.00 84.62 129 THR A O 1
ATOM 1036 N N . ARG A 1 130 ? 0.148 9.498 -4.727 1.00 81.00 130 ARG A N 1
ATOM 1037 C CA . ARG A 1 130 ? 0.671 9.959 -6.021 1.00 81.00 130 ARG A CA 1
ATOM 1038 C C . ARG A 1 130 ? 1.323 8.811 -6.813 1.00 81.00 130 ARG A C 1
ATOM 1040 O O . ARG A 1 130 ? 2.045 8.019 -6.201 1.00 81.00 130 ARG A O 1
ATOM 1047 N N . PRO A 1 131 ? 1.122 8.743 -8.146 1.00 74.75 131 PRO A N 1
ATOM 1048 C CA . PRO A 1 131 ? 1.694 7.690 -8.983 1.00 74.75 131 PRO A CA 1
ATOM 1049 C C . PRO A 1 131 ? 3.218 7.601 -8.881 1.00 74.75 131 PRO A C 1
ATOM 1051 O O . PRO A 1 131 ? 3.907 8.620 -8.761 1.00 74.75 131 PRO A O 1
ATOM 1054 N N . ARG A 1 132 ? 3.748 6.377 -8.951 1.00 79.81 132 ARG A N 1
ATOM 1055 C CA . ARG A 1 132 ? 5.191 6.098 -8.968 1.00 79.81 132 ARG A CA 1
ATOM 1056 C C . ARG A 1 132 ? 5.507 5.043 -10.011 1.00 79.81 132 ARG A C 1
ATOM 1058 O O . ARG A 1 132 ? 4.747 4.093 -10.187 1.00 79.81 132 ARG A O 1
ATOM 1065 N N . ARG A 1 133 ? 6.667 5.189 -10.648 1.00 76.25 133 ARG A N 1
ATOM 1066 C CA . ARG A 1 133 ? 7.166 4.253 -11.650 1.00 76.25 133 ARG A CA 1
ATOM 1067 C C . ARG A 1 133 ? 8.437 3.585 -11.145 1.00 76.25 133 ARG A C 1
ATOM 1069 O O . ARG A 1 133 ? 9.293 4.239 -10.568 1.00 76.25 133 ARG A O 1
ATOM 1076 N N . LEU A 1 134 ? 8.563 2.286 -11.344 1.00 77.31 134 LEU A N 1
ATOM 1077 C CA . LEU A 1 134 ? 9.770 1.513 -11.104 1.00 77.31 134 LEU A CA 1
ATOM 1078 C C . LEU A 1 134 ? 10.244 0.961 -12.442 1.00 77.31 134 LEU A C 1
ATOM 1080 O O . LEU A 1 134 ? 9.430 0.485 -13.236 1.00 77.31 134 LEU A O 1
ATOM 1084 N N . LEU A 1 135 ? 11.547 1.030 -12.678 1.00 74.38 135 LEU A N 1
ATOM 1085 C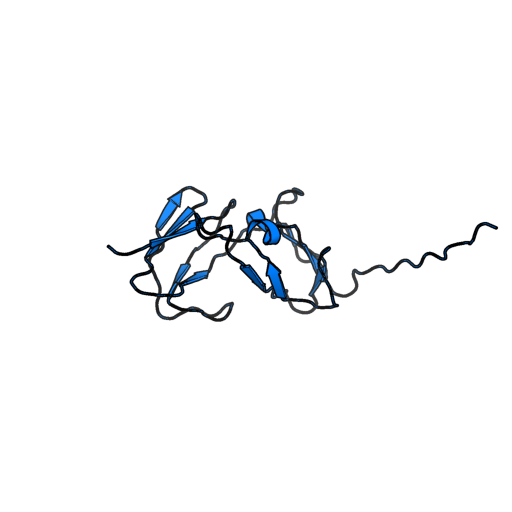 CA . LEU A 1 135 ? 12.191 0.589 -13.909 1.00 74.38 135 LEU A CA 1
ATOM 1086 C C . LEU A 1 135 ? 13.418 -0.267 -13.579 1.00 74.38 135 LEU A C 1
ATOM 1088 O O . LEU A 1 135 ? 14.056 -0.026 -12.555 1.00 74.38 135 LEU A O 1
ATOM 1092 N N . PRO A 1 136 ? 13.808 -1.210 -14.445 1.00 74.31 136 PRO A N 1
ATOM 1093 C CA . PRO A 1 136 ? 15.120 -1.831 -14.398 1.00 74.31 136 PRO A CA 1
ATOM 1094 C C . PRO A 1 136 ? 16.234 -0.781 -14.443 1.00 74.31 136 PRO A C 1
ATOM 1096 O O . PRO A 1 136 ? 16.120 0.257 -15.107 1.00 74.31 136 PRO A O 1
ATOM 1099 N N . THR A 1 137 ? 17.333 -1.058 -13.747 1.00 71.12 137 THR A N 1
ATOM 1100 C CA . THR A 1 137 ? 18.549 -0.242 -13.812 1.00 71.12 137 THR A CA 1
ATOM 1101 C C . THR A 1 137 ? 19.014 -0.097 -15.269 1.00 71.12 137 THR A C 1
ATOM 1103 O O . THR A 1 137 ? 19.092 -1.086 -15.991 1.00 71.12 137 THR A O 1
ATOM 1106 N N . GLY A 1 138 ? 19.327 1.131 -15.704 1.00 58.78 138 GLY A N 1
ATOM 1107 C CA . GLY A 1 138 ? 19.791 1.430 -17.072 1.00 58.78 138 GLY A CA 1
ATOM 1108 C C . GLY A 1 138 ? 18.732 2.008 -18.023 1.00 58.78 138 GLY A C 1
ATOM 1109 O O . GLY A 1 138 ? 19.070 2.413 -19.130 1.00 58.78 138 GLY A O 1
ATOM 1110 N N . ALA A 1 139 ? 17.470 2.123 -17.596 1.00 62.34 139 ALA A N 1
ATOM 1111 C CA . ALA A 1 139 ? 16.399 2.760 -18.377 1.00 62.34 139 ALA A CA 1
ATOM 1112 C C . ALA A 1 139 ? 16.382 4.307 -18.298 1.00 62.34 139 ALA A C 1
ATOM 1114 O O . ALA A 1 139 ? 15.477 4.954 -18.830 1.00 62.34 139 ALA A O 1
ATOM 1115 N N . GLU A 1 140 ? 17.354 4.912 -17.614 1.00 66.12 140 GLU A N 1
ATOM 1116 C CA . GLU A 1 140 ? 17.458 6.360 -17.424 1.00 66.12 140 GLU A CA 1
ATOM 1117 C C . GLU A 1 140 ? 18.126 7.018 -18.640 1.00 66.12 140 GLU A C 1
ATOM 1119 O O . GLU A 1 140 ? 19.176 6.578 -19.108 1.00 66.12 140 GLU A O 1
ATOM 1124 N N . LYS A 1 141 ? 17.530 8.101 -19.150 1.00 57.03 141 LYS A N 1
ATOM 1125 C CA . LYS A 1 141 ? 18.134 8.944 -20.188 1.00 57.03 141 LYS A CA 1
ATOM 1126 C C . LYS A 1 141 ? 18.382 10.333 -19.617 1.00 57.03 141 LYS A C 1
ATOM 1128 O O . LYS A 1 141 ? 17.452 10.974 -19.136 1.00 57.03 141 LYS A O 1
ATOM 1133 N N . SER A 1 142 ? 19.621 10.801 -19.707 1.00 65.81 142 SER A N 1
ATOM 1134 C CA . SER A 1 142 ? 20.010 12.144 -19.273 1.00 65.81 142 SER A CA 1
ATOM 1135 C C . SER A 1 142 ? 20.100 13.075 -20.477 1.00 65.81 142 SER A C 1
ATOM 1137 O O . SER A 1 142 ? 20.768 12.755 -21.458 1.00 65.81 142 SER A O 1
ATOM 1139 N N . PHE A 1 143 ? 19.461 14.241 -20.395 1.00 65.44 143 PHE A N 1
ATOM 1140 C CA . PHE A 1 143 ? 19.568 15.300 -21.398 1.00 65.44 143 PHE A CA 1
ATOM 1141 C C . PHE A 1 143 ? 20.244 16.526 -20.778 1.00 65.44 143 PHE A C 1
ATOM 1143 O O . PHE A 1 143 ? 19.878 16.943 -19.680 1.00 65.44 143 PHE A O 1
ATOM 1150 N N . LYS A 1 144 ? 21.245 17.094 -21.460 1.00 63.41 144 LYS A N 1
ATOM 1151 C CA . LYS A 1 144 ? 21.937 18.319 -21.033 1.00 63.41 144 LYS A CA 1
ATOM 1152 C C . LYS A 1 144 ? 21.593 19.448 -22.003 1.00 63.41 144 LYS A C 1
ATOM 1154 O O . LYS A 1 144 ? 21.969 19.384 -23.169 1.00 63.41 144 LYS A O 1
ATOM 1159 N N . CYS A 1 145 ? 20.925 20.490 -21.514 1.00 58.78 145 CYS A N 1
ATOM 1160 C CA . CYS A 1 145 ? 20.711 21.729 -22.263 1.00 58.78 145 CYS A CA 1
ATOM 1161 C C . CYS A 1 145 ? 21.812 22.733 -21.925 1.00 58.78 145 CYS A C 1
ATOM 1163 O O . CYS A 1 145 ? 22.071 22.985 -20.749 1.00 58.78 145 CYS A O 1
ATOM 1165 N N . ARG A 1 146 ? 22.414 23.362 -22.936 1.00 62.44 146 ARG A N 1
ATOM 1166 C CA . ARG A 1 146 ? 23.224 24.567 -22.731 1.00 62.44 146 ARG A CA 1
ATOM 1167 C C . ARG A 1 146 ? 22.321 25.782 -22.939 1.00 62.44 146 ARG A C 1
ATOM 1169 O O . ARG A 1 146 ? 21.794 25.963 -24.035 1.00 62.44 146 ARG A O 1
ATOM 1176 N N . ALA A 1 147 ? 22.142 26.598 -21.903 1.00 66.94 147 ALA A N 1
ATOM 1177 C CA . ALA A 1 147 ? 21.515 27.904 -22.059 1.00 66.94 147 ALA A CA 1
ATOM 1178 C C . ALA A 1 147 ? 22.427 28.775 -22.935 1.00 66.94 147 ALA A C 1
ATOM 1180 O O . ALA A 1 147 ? 23.621 28.903 -22.658 1.00 66.94 147 ALA A O 1
ATOM 1181 N N . ARG A 1 148 ? 21.885 29.326 -24.022 1.00 65.06 148 ARG A N 1
ATOM 1182 C CA . ARG A 1 148 ? 22.542 30.408 -24.754 1.00 65.06 148 ARG A CA 1
ATOM 1183 C C . ARG A 1 148 ? 22.082 31.702 -24.097 1.00 65.06 148 ARG A C 1
ATOM 1185 O O . ARG A 1 148 ? 20.887 31.977 -24.124 1.00 65.06 148 ARG A O 1
ATOM 1192 N N . ASN A 1 149 ? 23.002 32.457 -23.499 1.00 60.72 149 ASN A N 1
ATOM 1193 C CA . ASN A 1 149 ? 22.716 33.848 -23.160 1.00 60.72 149 ASN A CA 1
ATOM 1194 C C . ASN A 1 149 ? 22.479 34.582 -24.479 1.00 60.72 149 ASN A C 1
ATOM 1196 O O . ASN A 1 149 ? 23.401 34.737 -25.278 1.00 60.72 149 ASN A O 1
ATOM 1200 N N . THR A 1 150 ? 21.235 34.970 -24.732 1.00 58.69 150 THR A N 1
ATOM 1201 C CA . THR A 1 150 ? 20.917 35.992 -25.726 1.00 58.69 150 THR A CA 1
ATOM 1202 C C . THR A 1 150 ? 21.455 37.313 -25.189 1.00 58.69 150 THR A C 1
ATOM 1204 O O . THR A 1 150 ? 21.077 37.712 -24.087 1.00 58.69 150 THR A O 1
ATOM 1207 N N . THR A 1 151 ? 22.408 37.901 -25.913 1.00 59.88 151 THR A N 1
ATOM 1208 C CA . THR A 1 151 ? 22.884 39.276 -25.687 1.00 59.88 151 THR A CA 1
ATOM 1209 C C . THR A 1 151 ? 21.861 40.254 -26.238 1.00 59.88 151 THR A C 1
ATOM 1211 O O . THR A 1 151 ? 21.239 39.898 -27.265 1.00 59.88 151 THR A O 1
#